Protein AF-A0A530L5U1-F1 (afdb_monomer)

Sequence (84 aa):
VYVERKGPVLAVHTRAAPQLLAPAIQLVEQALARLPKGYRVLPGNAGVELMPLEAVKGAAIRRFMDIPPFVGRRPIFLGDDTSD

Nearest PDB structures (foldseek):
  6upb-assembly2_B  TM=9.547E-01  e=7.443E-05  Salmonella enterica subsp. enterica serovar Typhimurium str. SL1344
  6rcz-assembly2_E  TM=7.608E-01  e=1.242E-04  Burkholderia pseudomallei K96243
  5dxn-assembly1_A  TM=6.645E-01  e=1.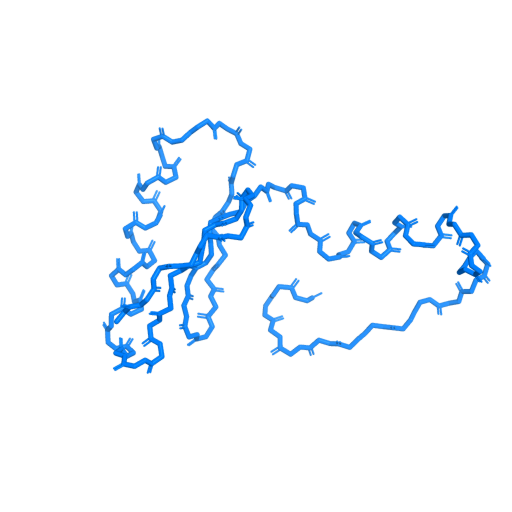165E-01  Aspergillus fumigatus Af293
  8s8k-assembly1_l  TM=4.172E-01  e=2.509E+00  Saccharomyces cerevisiae S288C
  8co1-assembly1_O1  TM=3.505E-01  e=2.509E+00  Deinococcus radiodurans R1 = ATCC 13939 = DSM 20539

Solvent-accessible surface area (backbone atoms only — not comparable to full-atom values): 5143 Å² total; per-residue (Å²): 110,50,80,44,79,61,83,83,29,40,36,41,36,14,69,91,37,60,88,45,37,68,61,49,44,54,51,50,54,60,48,54,78,74,49,74,89,60,60,42,78,46,80,54,98,48,27,32,34,40,31,45,67,78,76,40,59,68,55,53,51,55,56,45,44,75,35,87,90,40,48,94,61,84,89,83,88,86,72,91,58,93,78,98

Foldseek 3Di:
DDWDDDDQKIKDFCQVPQVCLVVQQVVVVVVVVVDDPFWDWDRKPGTIMIHGPCPAVVNVVVVVCVDPPNPPHDDDDDDDIPRD

Mean predicted aligned error: 4.08 Å

Structure (mmCIF, N/CA/C/O backbone):
data_AF-A0A530L5U1-F1
#
_entry.id   AF-A0A530L5U1-F1
#
loop_
_atom_site.group_PDB
_atom_site.id
_atom_site.type_symbol
_atom_site.label_atom_id
_atom_site.label_alt_id
_atom_site.label_comp_id
_atom_site.label_asym_id
_atom_site.label_entity_id
_atom_site.label_seq_id
_atom_site.pdbx_PDB_ins_code
_atom_site.Cartn_x
_atom_site.Cartn_y
_atom_site.Cartn_z
_atom_site.occupancy
_atom_site.B_iso_or_equiv
_atom_site.auth_seq_id
_atom_site.auth_comp_id
_atom_site.auth_asym_id
_atom_site.auth_atom_id
_atom_site.pdbx_PDB_model_num
ATOM 1 N N . VAL A 1 1 ? 8.249 -12.854 -13.800 1.00 89.44 1 VAL A N 1
ATOM 2 C CA . VAL A 1 1 ? 7.293 -11.787 -13.422 1.00 89.44 1 VAL A CA 1
ATOM 3 C C . VAL A 1 1 ? 5.953 -12.441 -13.160 1.00 89.44 1 VAL A C 1
ATOM 5 O O . VAL A 1 1 ? 5.571 -13.294 -13.952 1.00 89.44 1 VAL A O 1
ATOM 8 N N . TYR A 1 2 ? 5.284 -12.100 -12.064 1.00 95.31 2 TYR A N 1
ATOM 9 C CA . TYR A 1 2 ? 3.954 -12.616 -11.725 1.00 95.31 2 TYR A CA 1
ATOM 10 C C . TYR A 1 2 ? 3.008 -11.440 -11.478 1.00 95.31 2 TYR A C 1
ATOM 12 O O . TYR A 1 2 ? 3.396 -10.478 -10.822 1.00 95.31 2 TYR A O 1
ATOM 20 N N . VAL A 1 3 ? 1.798 -11.497 -12.030 1.00 95.56 3 VAL A N 1
ATOM 21 C CA . VAL A 1 3 ? 0.787 -10.445 -11.878 1.00 95.56 3 VAL A CA 1
ATOM 22 C C . VAL A 1 3 ? -0.322 -10.979 -10.988 1.00 95.56 3 VAL A C 1
ATOM 24 O O . VAL A 1 3 ? -0.978 -11.960 -11.328 1.00 95.56 3 VAL A O 1
ATOM 27 N N . GLU A 1 4 ? -0.535 -10.320 -9.859 1.00 96.25 4 GLU A N 1
ATOM 28 C CA . GLU A 1 4 ? -1.510 -10.709 -8.850 1.00 96.25 4 GLU A CA 1
ATOM 29 C C . GLU A 1 4 ? -2.645 -9.689 -8.785 1.00 96.25 4 GLU A C 1
ATOM 31 O O . GLU A 1 4 ? -2.416 -8.481 -8.701 1.00 96.25 4 GLU A O 1
ATOM 36 N N . ARG A 1 5 ? -3.886 -10.180 -8.789 1.00 94.81 5 ARG A N 1
ATOM 37 C CA . ARG A 1 5 ? -5.085 -9.356 -8.620 1.00 94.81 5 ARG A CA 1
ATOM 38 C C . ARG A 1 5 ? -5.606 -9.523 -7.195 1.00 94.81 5 ARG A C 1
ATOM 40 O O . ARG A 1 5 ? -6.051 -10.607 -6.833 1.00 94.81 5 ARG A O 1
ATOM 47 N N . LYS A 1 6 ? -5.585 -8.445 -6.414 1.00 91.00 6 LYS A N 1
ATOM 48 C CA . LYS A 1 6 ? -6.031 -8.381 -5.015 1.00 91.00 6 LYS A CA 1
ATOM 49 C C . LYS A 1 6 ? -7.236 -7.439 -4.903 1.00 91.00 6 LYS A C 1
ATOM 51 O O . LYS A 1 6 ? -7.148 -6.346 -4.346 1.00 91.00 6 LYS A O 1
ATOM 56 N N . GLY A 1 7 ? -8.363 -7.833 -5.496 1.00 90.19 7 GLY A N 1
ATOM 57 C CA . GLY A 1 7 ? -9.555 -6.982 -5.571 1.00 90.19 7 GLY A CA 1
ATOM 58 C C . GLY A 1 7 ? -9.260 -5.672 -6.319 1.00 90.19 7 GLY A C 1
ATOM 59 O O . GLY A 1 7 ? -8.893 -5.742 -7.493 1.00 90.19 7 GLY A O 1
ATOM 60 N N . PRO A 1 8 ? -9.393 -4.491 -5.682 1.00 89.88 8 PRO A N 1
ATOM 61 C CA . PRO A 1 8 ? -9.106 -3.217 -6.333 1.00 89.88 8 PRO A CA 1
ATOM 62 C C . PRO A 1 8 ? -7.605 -2.949 -6.521 1.00 89.88 8 PRO A C 1
ATOM 64 O O . PRO A 1 8 ? -7.272 -1.942 -7.135 1.00 89.88 8 PRO A O 1
ATOM 67 N N . VAL A 1 9 ? -6.710 -3.802 -6.008 1.00 91.94 9 VAL A N 1
ATOM 68 C CA . VAL A 1 9 ? -5.250 -3.661 -6.123 1.00 91.94 9 VAL A CA 1
ATOM 69 C C . VAL A 1 9 ? -4.690 -4.637 -7.162 1.00 91.94 9 VAL A C 1
ATOM 71 O O . VAL A 1 9 ? -5.079 -5.806 -7.209 1.00 91.94 9 VAL A O 1
ATOM 74 N N . LEU A 1 10 ? -3.736 -4.175 -7.968 1.00 93.88 10 LEU A N 1
ATOM 75 C CA . LEU A 1 10 ? -2.929 -5.004 -8.864 1.00 93.88 10 LEU A CA 1
ATOM 76 C C . LEU A 1 10 ? -1.470 -4.958 -8.405 1.00 93.88 10 LEU A C 1
ATOM 78 O O . LEU A 1 10 ? -0.906 -3.874 -8.298 1.00 93.88 10 LEU A O 1
ATOM 82 N N . ALA A 1 11 ? -0.850 -6.112 -8.180 1.00 94.94 11 ALA A N 1
ATOM 83 C CA . ALA A 1 11 ? 0.566 -6.205 -7.835 1.00 94.94 11 ALA A CA 1
ATOM 84 C C . ALA A 1 11 ? 1.350 -6.893 -8.957 1.00 94.94 11 ALA A C 1
ATOM 86 O O . ALA A 1 11 ? 0.943 -7.937 -9.473 1.00 94.94 11 ALA A O 1
ATOM 87 N N . VAL A 1 12 ? 2.491 -6.319 -9.329 1.00 96.62 12 VAL A N 1
ATOM 88 C CA . VAL A 1 12 ? 3.443 -6.906 -10.274 1.00 96.62 12 VAL A CA 1
ATOM 89 C C . VAL A 1 12 ? 4.693 -7.309 -9.509 1.00 96.62 12 VAL A C 1
ATOM 91 O O . VAL A 1 12 ? 5.447 -6.465 -9.032 1.00 96.62 12 VAL A O 1
ATOM 94 N N . HIS A 1 13 ? 4.928 -8.613 -9.419 1.00 96.62 13 HIS A N 1
ATOM 95 C CA . HIS A 1 13 ? 6.041 -9.209 -8.691 1.00 96.62 13 HIS A CA 1
ATOM 96 C C . HIS A 1 13 ? 7.223 -9.474 -9.622 1.00 96.62 13 HIS A C 1
ATOM 98 O O . HIS A 1 13 ? 7.106 -10.201 -10.620 1.00 96.62 13 HIS A O 1
ATOM 104 N N . THR A 1 14 ? 8.388 -8.944 -9.262 1.00 96.69 14 THR A N 1
ATOM 105 C CA . THR A 1 14 ? 9.639 -9.075 -10.023 1.00 96.69 14 THR A CA 1
ATOM 106 C C . THR A 1 14 ? 10.731 -9.815 -9.255 1.00 96.69 14 THR A C 1
ATOM 108 O O . THR A 1 14 ? 11.827 -9.953 -9.775 1.00 96.69 14 THR A O 1
ATOM 111 N N . ARG A 1 15 ? 10.451 -10.398 -8.079 1.00 94.56 15 ARG A N 1
ATOM 112 C CA . ARG A 1 15 ? 11.449 -11.146 -7.277 1.00 94.56 15 ARG A CA 1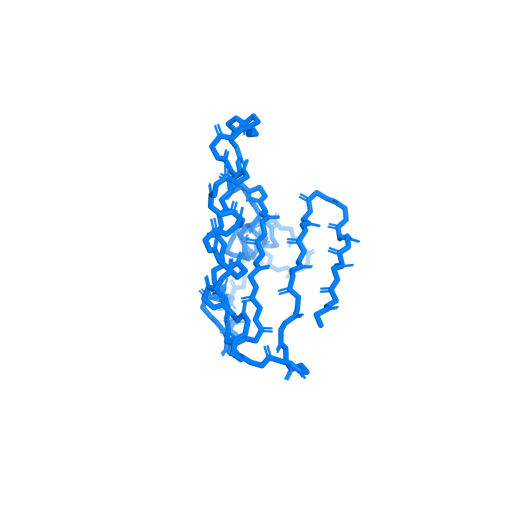
ATOM 113 C C . ARG A 1 15 ? 12.237 -12.203 -8.067 1.00 94.56 15 ARG A C 1
ATOM 115 O O 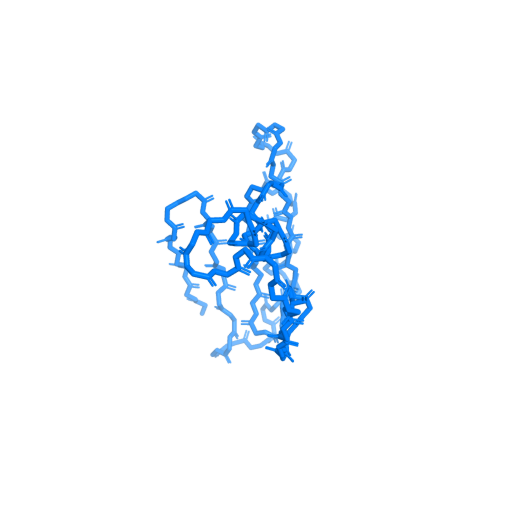. ARG A 1 15 ? 13.441 -12.319 -7.894 1.00 94.56 15 ARG A O 1
ATOM 122 N N . ALA A 1 16 ? 11.571 -12.951 -8.949 1.00 94.88 16 ALA A N 1
ATOM 123 C CA . ALA A 1 16 ? 12.214 -13.965 -9.795 1.00 94.88 16 ALA A CA 1
ATOM 124 C C . ALA A 1 16 ? 12.984 -13.381 -11.004 1.00 94.88 16 ALA A C 1
ATOM 126 O O . ALA A 1 16 ? 13.635 -14.122 -11.733 1.00 94.88 16 ALA A O 1
ATOM 127 N N . ALA A 1 17 ? 12.868 -12.075 -11.254 1.00 95.94 17 ALA A N 1
ATOM 128 C CA . ALA A 1 17 ? 13.557 -11.346 -12.318 1.00 95.94 17 ALA A CA 1
ATOM 129 C C . ALA A 1 17 ? 13.768 -9.8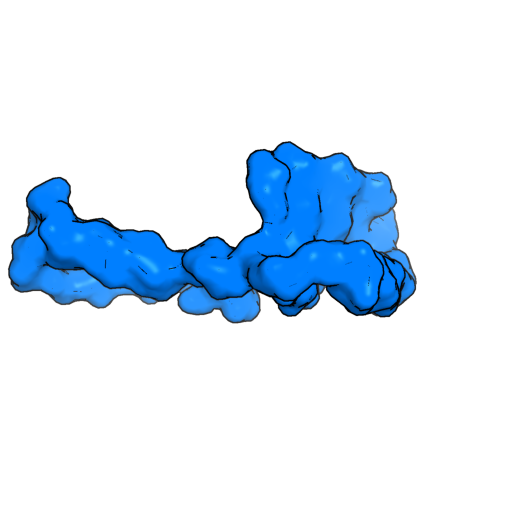66 -11.911 1.00 95.94 17 ALA A C 1
ATOM 131 O O . ALA A 1 17 ? 13.084 -8.986 -12.450 1.00 95.94 17 ALA A O 1
ATOM 132 N N . PRO A 1 18 ? 14.664 -9.574 -10.943 1.00 94.81 18 PRO A N 1
ATOM 133 C CA . PRO A 1 18 ? 14.817 -8.236 -10.356 1.00 94.81 18 PRO A CA 1
ATOM 134 C C . PRO A 1 18 ? 15.144 -7.137 -11.375 1.00 94.81 18 PRO A C 1
ATOM 136 O O . PRO A 1 18 ? 14.701 -6.000 -11.226 1.00 94.81 18 PRO A O 1
ATOM 139 N N . GLN A 1 19 ? 15.837 -7.487 -12.462 1.00 96.31 19 GLN A N 1
ATOM 140 C CA . GLN A 1 19 ? 16.159 -6.590 -13.576 1.00 96.31 19 GLN A CA 1
ATOM 141 C C . GLN A 1 19 ? 14.922 -5.993 -14.268 1.00 96.31 19 GLN A C 1
ATOM 143 O O . GLN A 1 19 ? 15.032 -5.005 -14.989 1.00 96.31 19 GLN A O 1
ATOM 148 N N . LEU A 1 20 ? 13.741 -6.578 -14.055 1.00 96.88 20 LEU A N 1
ATOM 149 C CA . LEU A 1 20 ? 12.478 -6.105 -14.618 1.00 96.88 20 LEU A CA 1
ATOM 150 C C . LEU A 1 20 ? 11.719 -5.143 -13.694 1.00 96.88 20 LEU A C 1
ATOM 152 O O . LEU A 1 20 ? 10.659 -4.668 -14.092 1.00 96.88 20 LEU A O 1
ATOM 156 N N . LEU A 1 21 ? 12.230 -4.819 -12.498 1.00 95.38 21 LEU A N 1
ATOM 157 C CA . LEU A 1 21 ? 11.556 -3.906 -11.565 1.00 95.38 21 LEU A CA 1
ATOM 158 C C . LEU A 1 21 ? 11.364 -2.502 -12.155 1.00 95.38 21 LEU A C 1
ATOM 160 O O . LEU A 1 21 ? 10.237 -2.018 -12.200 1.00 95.38 21 LEU A O 1
ATOM 164 N N . ALA A 1 22 ? 12.429 -1.870 -12.653 1.00 95.69 22 ALA A N 1
ATOM 165 C CA . ALA A 1 22 ? 12.332 -0.529 -13.232 1.00 95.69 22 ALA A CA 1
ATOM 166 C C . ALA A 1 22 ? 11.404 -0.477 -14.470 1.00 95.69 22 ALA A C 1
ATOM 168 O O . ALA A 1 22 ? 10.517 0.379 -14.497 1.00 95.69 22 ALA A O 1
ATOM 169 N N . PRO A 1 23 ? 11.497 -1.414 -15.440 1.00 96.38 23 PRO A N 1
ATOM 170 C CA . PRO A 1 23 ? 10.518 -1.512 -16.524 1.00 96.38 23 PRO A CA 1
ATOM 171 C C . PRO A 1 23 ? 9.076 -1.724 -16.042 1.00 96.38 23 PRO A C 1
ATOM 173 O O . PRO A 1 23 ? 8.148 -1.149 -16.608 1.00 96.38 23 PRO A O 1
ATOM 176 N N . ALA A 1 24 ? 8.867 -2.531 -14.996 1.00 96.19 24 ALA A N 1
ATOM 177 C CA . ALA A 1 24 ? 7.536 -2.768 -14.442 1.00 96.19 24 ALA A CA 1
ATOM 178 C C . ALA A 1 24 ? 6.944 -1.501 -13.811 1.00 96.19 24 ALA A C 1
ATOM 180 O O . ALA A 1 24 ? 5.773 -1.210 -14.043 1.00 96.19 24 ALA A O 1
ATOM 181 N N . ILE A 1 25 ? 7.744 -0.728 -13.068 1.00 95.62 25 ILE A N 1
ATOM 182 C CA . ILE A 1 25 ? 7.316 0.558 -12.496 1.00 95.62 25 ILE A CA 1
ATOM 183 C C . ILE A 1 25 ? 6.878 1.509 -13.613 1.00 95.62 25 ILE A C 1
ATOM 185 O O . ILE A 1 25 ? 5.748 1.991 -13.582 1.00 95.62 25 ILE A O 1
ATOM 189 N N . GLN A 1 26 ? 7.709 1.693 -14.644 1.00 95.81 26 GLN A N 1
ATOM 190 C CA . GLN A 1 26 ? 7.378 2.560 -15.782 1.00 95.81 26 GLN A CA 1
ATOM 191 C C . GLN A 1 26 ? 6.086 2.132 -16.487 1.00 95.81 26 GLN A C 1
ATOM 193 O O . GLN A 1 26 ? 5.252 2.970 -16.828 1.00 95.81 26 GLN A O 1
ATOM 198 N N . LEU A 1 27 ? 5.895 0.825 -16.691 1.00 94.50 27 LEU A N 1
ATOM 199 C CA . LEU A 1 27 ? 4.684 0.296 -17.316 1.00 94.50 27 LEU A CA 1
ATOM 200 C C . LEU A 1 27 ? 3.435 0.606 -16.477 1.00 94.50 27 LEU A C 1
ATOM 202 O O . LEU A 1 27 ? 2.398 0.987 -17.021 1.00 94.50 27 LEU A O 1
ATOM 206 N N . VAL A 1 28 ? 3.528 0.454 -15.155 1.00 94.56 28 VAL A N 1
ATOM 207 C CA . VAL A 1 28 ? 2.413 0.726 -14.241 1.00 94.56 28 VAL A CA 1
ATOM 208 C C . VAL A 1 28 ? 2.114 2.227 -14.154 1.00 94.56 28 VAL A C 1
ATOM 210 O O . VAL A 1 28 ? 0.943 2.605 -14.147 1.00 94.56 28 VAL A O 1
ATOM 213 N N . GLU A 1 29 ? 3.126 3.095 -14.180 1.00 94.44 29 GLU A N 1
ATOM 214 C CA . GLU A 1 29 ? 2.943 4.554 -14.254 1.00 94.44 29 GLU A CA 1
ATOM 215 C C . GLU A 1 29 ? 2.253 4.988 -15.555 1.00 94.44 29 GLU A C 1
ATOM 217 O O . GLU A 1 29 ? 1.309 5.782 -15.534 1.00 94.44 29 GLU A O 1
ATOM 222 N N . GLN A 1 30 ? 2.654 4.417 -16.694 1.00 94.56 30 GLN A N 1
ATOM 223 C CA . GLN A 1 30 ? 1.989 4.659 -17.978 1.00 94.56 30 GLN A CA 1
ATOM 224 C C . GLN A 1 30 ? 0.538 4.168 -17.972 1.00 94.56 30 GLN A C 1
ATOM 226 O O . GLN A 1 30 ? -0.344 4.817 -18.540 1.00 94.56 30 GLN A O 1
ATOM 231 N N . ALA A 1 31 ? 0.269 3.034 -17.319 1.00 91.44 31 ALA A N 1
ATOM 232 C CA . ALA A 1 31 ? -1.087 2.528 -17.151 1.00 91.44 31 ALA A CA 1
ATOM 233 C C . ALA A 1 31 ? -1.930 3.458 -16.266 1.00 91.44 31 ALA A C 1
ATOM 235 O O . ALA A 1 31 ? -3.083 3.724 -16.609 1.00 91.44 31 ALA A O 1
ATOM 236 N N . LEU A 1 32 ? -1.361 4.008 -15.185 1.00 92.69 32 LEU A N 1
ATOM 237 C CA . LEU A 1 32 ? -2.051 4.945 -14.294 1.00 92.69 32 LEU A CA 1
ATOM 238 C C . LEU A 1 32 ? -2.587 6.168 -15.050 1.00 92.69 32 LEU A C 1
ATOM 240 O O . LEU A 1 32 ? -3.721 6.577 -14.811 1.00 92.69 32 LEU A O 1
ATOM 244 N N . ALA A 1 33 ? -1.831 6.695 -16.017 1.00 90.94 33 ALA A N 1
ATOM 245 C CA . ALA A 1 33 ? -2.263 7.822 -16.849 1.00 90.94 33 ALA A CA 1
ATOM 246 C C . ALA A 1 33 ? -3.528 7.536 -17.687 1.00 90.94 33 ALA A C 1
ATOM 248 O O . ALA A 1 33 ? -4.162 8.464 -18.188 1.00 90.94 33 ALA A O 1
ATOM 249 N N . ARG A 1 34 ? -3.901 6.261 -17.852 1.00 90.44 34 ARG A N 1
ATOM 250 C CA . ARG A 1 34 ? -5.066 5.807 -18.631 1.00 90.44 34 ARG A CA 1
ATOM 251 C C . ARG A 1 34 ? -6.233 5.340 -17.760 1.00 90.44 34 ARG A C 1
ATOM 253 O O . ARG A 1 34 ? -7.277 4.983 -18.304 1.00 90.44 34 ARG A O 1
ATOM 260 N N . LEU A 1 35 ? -6.059 5.297 -16.442 1.00 83.25 35 LEU A N 1
ATOM 261 C CA . LEU A 1 35 ? -7.076 4.835 -15.502 1.00 83.25 35 LEU A CA 1
ATOM 262 C C . LEU A 1 35 ? -7.901 6.002 -14.945 1.00 83.25 35 LEU A C 1
ATOM 264 O O . LEU A 1 35 ? -7.454 7.152 -14.969 1.00 83.25 35 LEU A O 1
ATOM 268 N N . PRO A 1 36 ? -9.112 5.731 -14.423 1.00 81.75 36 PRO A N 1
ATOM 269 C CA . PRO A 1 36 ? -9.865 6.724 -13.673 1.00 81.75 36 PRO A CA 1
ATOM 270 C C . PRO A 1 36 ? -9.034 7.313 -12.528 1.00 81.75 36 PRO A C 1
ATOM 272 O O . PRO A 1 36 ? -8.223 6.625 -11.903 1.00 81.75 36 PRO A O 1
ATOM 275 N N . LYS A 1 37 ? -9.277 8.592 -12.222 1.00 87.56 37 LYS A N 1
ATOM 276 C CA . LYS A 1 37 ? -8.705 9.235 -11.032 1.00 87.56 37 LYS A CA 1
ATOM 277 C C . LYS A 1 37 ? -9.062 8.412 -9.790 1.00 87.56 37 LYS A C 1
ATOM 279 O O . LYS A 1 37 ? -10.173 7.901 -9.697 1.00 87.56 37 LYS A O 1
ATOM 284 N N . GLY A 1 38 ? -8.137 8.329 -8.837 1.00 90.81 38 GLY A N 1
ATOM 285 C CA . GLY A 1 38 ? -8.346 7.577 -7.595 1.00 90.81 38 GLY A CA 1
ATOM 286 C C . GLY A 1 38 ? -7.371 6.428 -7.373 1.00 90.81 38 GLY A C 1
ATOM 287 O O . GLY A 1 38 ? -7.472 5.763 -6.354 1.00 90.81 38 GLY A O 1
ATOM 288 N N . TYR A 1 39 ? -6.408 6.220 -8.271 1.00 93.31 39 TYR A N 1
ATOM 289 C CA . TYR A 1 39 ? -5.343 5.231 -8.118 1.00 93.31 39 TYR A CA 1
ATOM 290 C C . TYR A 1 39 ? -3.972 5.885 -7.927 1.00 93.31 39 TYR A C 1
ATOM 292 O O . TYR A 1 39 ? -3.749 7.022 -8.346 1.00 93.31 39 TYR A O 1
ATOM 300 N N . ARG A 1 40 ? -3.041 5.149 -7.318 1.00 92.31 40 ARG A N 1
ATOM 301 C CA . ARG A 1 40 ? -1.614 5.483 -7.242 1.00 92.31 40 ARG A CA 1
ATOM 302 C C . ARG A 1 40 ? -0.743 4.262 -7.497 1.00 92.31 40 ARG A C 1
ATOM 304 O O . ARG A 1 40 ? -1.166 3.128 -7.270 1.00 92.31 40 ARG A O 1
ATOM 311 N N . VAL A 1 41 ? 0.488 4.535 -7.914 1.00 93.94 41 VAL A N 1
ATOM 312 C CA . VAL A 1 41 ? 1.567 3.550 -7.969 1.00 93.94 41 VAL A CA 1
ATOM 313 C C . VAL A 1 41 ? 2.307 3.556 -6.636 1.00 93.94 41 VAL A C 1
ATOM 315 O O . VAL A 1 41 ? 2.598 4.621 -6.091 1.00 93.94 41 VAL A O 1
ATOM 318 N N . LEU A 1 42 ? 2.606 2.372 -6.119 1.00 92.50 42 LEU A N 1
ATOM 319 C CA . LEU A 1 42 ? 3.422 2.160 -4.936 1.00 92.50 42 LEU A CA 1
ATOM 320 C C . LEU A 1 42 ? 4.591 1.238 -5.315 1.00 92.50 42 LEU A C 1
ATOM 322 O O . LEU A 1 42 ? 4.388 0.032 -5.487 1.00 92.50 42 LEU A O 1
ATOM 326 N N . PRO A 1 43 ? 5.803 1.784 -5.502 1.00 91.56 43 PRO A N 1
ATOM 327 C CA . PRO A 1 43 ? 6.992 0.978 -5.732 1.00 91.56 43 PRO A CA 1
ATOM 328 C C . PRO A 1 43 ? 7.363 0.242 -4.442 1.00 91.56 43 PRO A C 1
ATOM 330 O O . PRO A 1 43 ? 7.374 0.845 -3.371 1.00 91.56 43 PRO A O 1
ATOM 333 N N . GLY A 1 44 ? 7.690 -1.041 -4.554 1.00 88.56 44 GLY A N 1
ATOM 334 C CA . GLY A 1 44 ? 8.242 -1.839 -3.463 1.00 88.56 44 GLY A CA 1
ATOM 335 C C . GLY A 1 44 ? 9.591 -2.447 -3.842 1.00 88.56 44 GLY A C 1
ATOM 336 O O . GLY A 1 44 ? 10.052 -2.361 -4.982 1.00 88.56 44 GLY A O 1
ATOM 337 N N . ASN A 1 45 ? 10.218 -3.131 -2.888 1.00 86.06 45 ASN A N 1
ATOM 338 C CA . ASN A 1 45 ? 11.561 -3.698 -3.074 1.00 86.06 45 ASN A CA 1
ATOM 339 C C . ASN A 1 4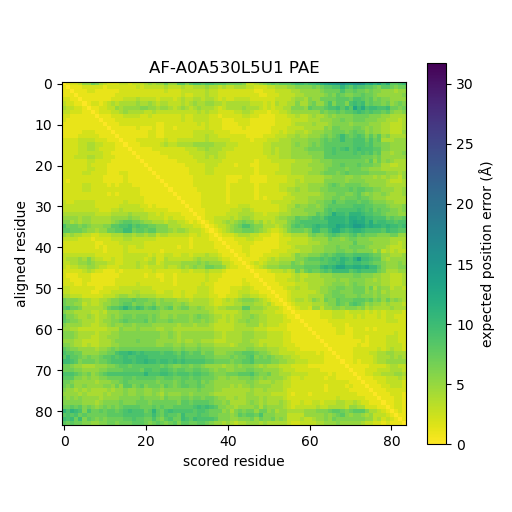5 ? 11.619 -4.870 -4.074 1.00 86.06 45 ASN A C 1
ATOM 341 O O . ASN A 1 45 ? 12.673 -5.172 -4.629 1.00 86.06 45 ASN A O 1
ATOM 345 N N . ALA A 1 46 ? 10.499 -5.562 -4.294 1.00 89.06 46 ALA A N 1
ATOM 346 C CA . ALA A 1 4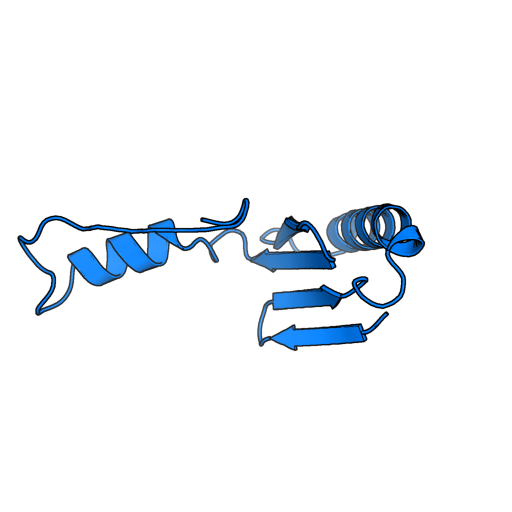6 ? 10.431 -6.769 -5.125 1.00 89.06 46 ALA A CA 1
ATOM 347 C C . ALA A 1 46 ? 9.284 -6.739 -6.149 1.00 89.06 46 ALA A C 1
ATOM 349 O O . ALA A 1 46 ? 8.894 -7.783 -6.688 1.00 89.06 46 ALA A O 1
ATOM 350 N N . GLY A 1 47 ? 8.721 -5.556 -6.386 1.00 93.94 47 GLY A N 1
ATOM 351 C CA . GLY A 1 47 ? 7.565 -5.377 -7.244 1.00 93.94 47 GLY A CA 1
ATOM 352 C C . GLY A 1 47 ? 7.004 -3.965 -7.190 1.00 93.94 47 GLY A C 1
ATOM 353 O O . GLY A 1 47 ? 7.572 -3.069 -6.573 1.00 93.94 47 GLY A O 1
ATOM 354 N N . VAL A 1 48 ? 5.871 -3.779 -7.847 1.00 95.62 48 VAL A N 1
ATOM 355 C CA . VAL A 1 48 ? 5.133 -2.517 -7.866 1.00 95.62 48 VAL A CA 1
ATOM 356 C C . VAL A 1 48 ? 3.645 -2.807 -7.738 1.00 95.62 48 VAL A C 1
ATOM 358 O O . VAL A 1 48 ? 3.135 -3.745 -8.358 1.00 95.62 48 VAL A O 1
ATOM 361 N N . GLU A 1 49 ? 2.951 -2.017 -6.928 1.00 94.50 49 GLU A N 1
ATOM 362 C CA . GLU A 1 49 ? 1.505 -2.104 -6.761 1.00 94.50 49 GLU A CA 1
ATOM 363 C C . GLU A 1 49 ? 0.806 -0.894 -7.388 1.00 94.50 49 GLU A C 1
ATOM 365 O O . GLU A 1 49 ? 1.294 0.234 -7.352 1.00 94.50 49 GLU A O 1
ATOM 370 N N . LEU A 1 50 ? -0.364 -1.140 -7.963 1.00 94.06 50 LEU A N 1
ATOM 371 C CA . LEU A 1 50 ? -1.318 -0.140 -8.411 1.00 94.06 50 LEU A CA 1
ATOM 372 C C . LEU A 1 50 ? -2.568 -0.292 -7.548 1.00 94.06 50 LEU A C 1
ATOM 374 O O . LEU A 1 50 ? -3.235 -1.328 -7.593 1.00 94.06 50 LEU A O 1
ATOM 378 N N . MET A 1 51 ? -2.878 0.726 -6.753 1.00 92.31 51 MET A N 1
ATOM 379 C CA . MET A 1 51 ? -3.894 0.637 -5.703 1.00 92.31 51 MET A CA 1
ATOM 380 C C . MET A 1 51 ? -4.714 1.926 -5.579 1.00 92.31 51 MET A C 1
ATOM 382 O O . MET A 1 51 ? -4.218 2.987 -5.966 1.00 92.31 51 MET A O 1
ATOM 386 N N . PRO A 1 52 ? -5.930 1.874 -5.005 1.00 92.00 52 PRO A N 1
ATOM 3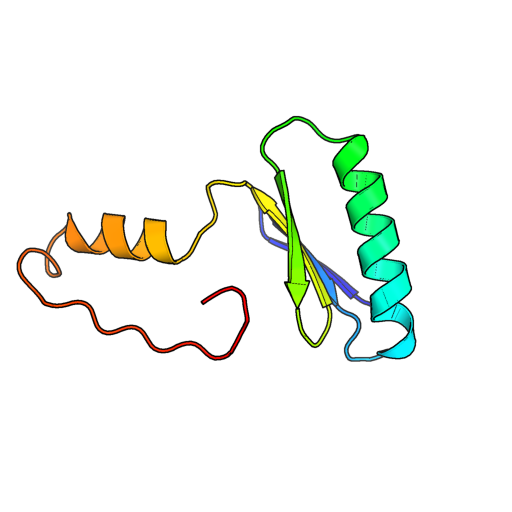87 C CA . PRO A 1 52 ? -6.701 3.077 -4.717 1.00 92.00 52 PRO A CA 1
ATOM 388 C C . PRO A 1 52 ? -5.978 4.035 -3.755 1.00 92.00 52 PRO A C 1
ATOM 390 O O . PRO A 1 52 ? -5.206 3.604 -2.893 1.00 92.00 52 PRO A O 1
ATOM 393 N N . LEU A 1 53 ? -6.241 5.338 -3.859 1.00 90.12 53 LEU A N 1
ATOM 394 C CA . LEU A 1 53 ? -5.630 6.366 -3.002 1.00 90.12 53 LEU A CA 1
ATOM 395 C C . LEU A 1 53 ? -5.962 6.155 -1.518 1.00 90.12 53 LEU A C 1
ATOM 397 O O . LEU A 1 53 ? -5.118 6.371 -0.644 1.00 90.12 53 LEU A O 1
ATOM 401 N N . GLU A 1 54 ? -7.177 5.703 -1.237 1.00 84.88 54 GLU A N 1
ATOM 402 C CA . GLU A 1 54 ? -7.709 5.435 0.096 1.00 84.88 54 GLU A CA 1
ATOM 403 C C . GLU A 1 54 ? -7.156 4.156 0.736 1.00 84.88 54 GLU A C 1
ATOM 405 O O . GLU A 1 54 ? -7.283 3.979 1.950 1.00 84.88 54 GLU A O 1
ATOM 410 N N . ALA A 1 55 ? -6.508 3.281 -0.040 1.00 86.44 55 ALA A N 1
ATOM 411 C CA . ALA A 1 55 ? -5.940 2.027 0.442 1.00 86.44 55 ALA A CA 1
ATOM 412 C C . ALA A 1 55 ? -4.612 2.273 1.187 1.00 86.44 55 ALA A C 1
ATOM 414 O O . ALA A 1 55 ? -3.535 1.874 0.752 1.00 86.44 55 ALA A O 1
ATOM 415 N N . VAL A 1 56 ? -4.675 2.992 2.309 1.00 87.19 56 VAL A N 1
ATOM 416 C CA . VAL A 1 56 ? -3.543 3.287 3.203 1.00 87.19 56 VAL A CA 1
ATOM 417 C C . VAL A 1 56 ? -3.709 2.563 4.539 1.00 87.19 56 VAL A C 1
ATOM 419 O O . VAL A 1 56 ? -4.757 2.665 5.184 1.00 87.19 56 VAL A O 1
ATOM 422 N N . LYS A 1 57 ? -2.651 1.886 5.008 1.00 89.56 57 LYS A N 1
ATOM 423 C CA . LYS A 1 57 ? -2.645 1.166 6.297 1.00 89.56 57 LYS A CA 1
ATOM 424 C C . LYS A 1 57 ? -2.981 2.095 7.468 1.00 89.56 57 LYS A C 1
ATOM 426 O O . LYS A 1 57 ? -3.794 1.744 8.319 1.00 89.56 57 LYS A O 1
ATOM 431 N N . GLY A 1 58 ? -2.492 3.337 7.441 1.00 89.56 58 GLY A N 1
ATOM 432 C CA . GLY A 1 58 ? -2.835 4.357 8.437 1.00 89.56 58 GLY A CA 1
ATOM 433 C C . GLY A 1 58 ? -4.334 4.688 8.533 1.00 89.56 58 GLY A C 1
ATOM 434 O O . GLY A 1 58 ? -4.820 4.978 9.625 1.00 89.56 58 GLY A O 1
ATOM 435 N N . ALA A 1 59 ? -5.098 4.624 7.432 1.00 88.81 59 ALA A N 1
ATOM 436 C CA . ALA A 1 59 ? -6.555 4.809 7.487 1.00 88.81 59 ALA A CA 1
ATOM 437 C C . ALA A 1 59 ? -7.258 3.598 8.095 1.00 88.81 59 ALA A C 1
ATOM 439 O O . ALA A 1 59 ? -8.201 3.776 8.865 1.00 88.81 59 ALA A O 1
ATOM 440 N N . ALA A 1 60 ? -6.768 2.390 7.814 1.00 91.75 60 ALA A N 1
ATOM 441 C CA . ALA A 1 60 ? -7.254 1.188 8.477 1.00 91.75 60 ALA A CA 1
ATOM 442 C C . ALA A 1 60 ? -6.995 1.247 9.991 1.00 91.75 60 ALA A C 1
ATOM 444 O O . ALA A 1 60 ? -7.917 1.014 10.766 1.00 91.75 60 ALA A O 1
ATOM 445 N N . ILE A 1 61 ? -5.789 1.646 10.418 1.00 94.56 61 ILE A N 1
ATOM 446 C CA . ILE A 1 61 ? -5.452 1.819 11.842 1.00 94.56 61 ILE A CA 1
ATOM 447 C C . ILE A 1 61 ? -6.389 2.836 12.497 1.00 94.56 61 ILE A C 1
ATOM 449 O O . ILE A 1 61 ? -6.980 2.530 13.527 1.00 94.56 61 ILE A O 1
ATOM 453 N N . ARG A 1 62 ? -6.587 4.013 11.888 1.00 93.69 62 ARG A N 1
ATOM 454 C CA . ARG A 1 62 ? -7.526 5.028 12.404 1.00 93.69 62 ARG A CA 1
ATOM 455 C C . ARG A 1 62 ? -8.939 4.470 12.564 1.00 93.69 62 ARG A C 1
ATOM 457 O O . ARG A 1 62 ? -9.512 4.599 13.635 1.00 93.69 62 ARG A O 1
ATOM 464 N N . ARG A 1 63 ? -9.444 3.756 11.554 1.00 94.38 63 ARG A N 1
ATOM 465 C CA . ARG A 1 63 ? -10.755 3.098 11.622 1.00 94.38 63 ARG A CA 1
ATOM 466 C C . ARG A 1 63 ? -10.829 2.053 12.738 1.00 94.38 63 ARG A C 1
ATOM 468 O O . ARG A 1 63 ? -11.872 1.931 13.369 1.00 94.38 63 ARG A O 1
ATOM 475 N N . PHE A 1 64 ? -9.753 1.304 12.987 1.00 96.19 64 PHE A N 1
ATOM 476 C CA . PHE A 1 64 ? -9.704 0.384 14.124 1.00 96.19 64 PHE A CA 1
ATOM 477 C C . PHE A 1 64 ? -9.802 1.129 15.451 1.00 96.19 64 PHE A C 1
ATOM 479 O O . PHE A 1 64 ? -10.559 0.698 16.312 1.00 96.19 64 PHE A O 1
ATOM 486 N N . MET A 1 65 ? -9.112 2.260 15.604 1.00 96.81 65 MET A N 1
ATOM 487 C CA . MET A 1 65 ? -9.151 3.05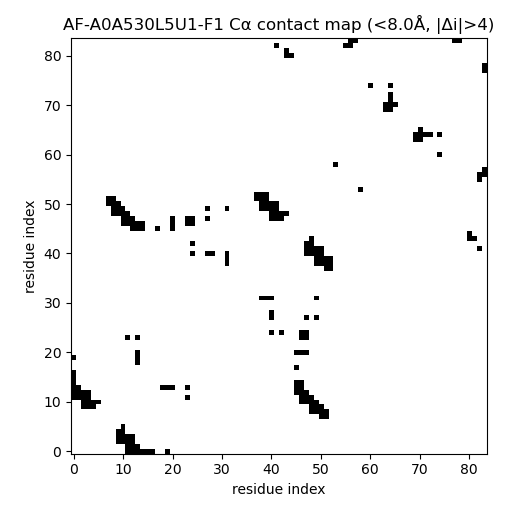4 16.839 1.00 96.81 65 MET A CA 1
ATOM 488 C C . MET A 1 65 ? -10.541 3.618 17.175 1.00 96.81 65 MET A C 1
ATOM 490 O O . MET A 1 65 ? -10.780 3.945 18.337 1.00 96.81 65 MET A O 1
ATOM 494 N N . ASP A 1 66 ? -11.457 3.660 16.204 1.00 97.19 66 ASP A N 1
ATOM 495 C CA . ASP A 1 66 ? -12.849 4.091 16.377 1.00 97.19 66 ASP A CA 1
ATOM 496 C C . ASP A 1 66 ? -13.814 2.944 16.751 1.00 97.19 66 ASP A C 1
ATOM 498 O O . ASP A 1 66 ? -15.002 3.190 16.970 1.00 97.19 66 ASP A O 1
ATOM 502 N N . ILE A 1 67 ? -13.347 1.688 16.835 1.00 97.31 67 ILE A N 1
ATOM 503 C CA . ILE A 1 67 ? -14.195 0.522 17.146 1.00 97.31 67 ILE A CA 1
ATOM 504 C C . ILE A 1 67 ? -13.693 -0.290 18.356 1.00 97.31 67 ILE A C 1
ATOM 506 O O . ILE A 1 67 ? -12.485 -0.393 18.600 1.00 97.31 67 ILE A O 1
ATOM 510 N N . PRO A 1 68 ? -14.589 -0.899 19.160 1.00 95.94 68 PRO A N 1
ATOM 511 C CA . PRO A 1 68 ? -14.176 -1.805 20.230 1.00 95.94 68 PRO A CA 1
ATOM 512 C C . PRO A 1 68 ? -13.403 -3.022 19.683 1.00 95.94 68 PRO A C 1
ATOM 514 O O . PRO A 1 68 ? -13.730 -3.504 18.599 1.00 95.94 68 PRO A O 1
ATOM 517 N N . PRO A 1 69 ? -12.409 -3.566 20.413 1.00 95.19 69 PRO A N 1
ATOM 518 C CA . PRO A 1 69 ? -11.917 -3.152 21.732 1.00 95.19 69 PRO A CA 1
ATOM 519 C C . PRO A 1 69 ? -10.769 -2.121 21.686 1.00 95.19 69 PRO A C 1
ATOM 521 O O . PRO A 1 69 ? -10.098 -1.917 22.700 1.00 95.19 69 PRO A O 1
ATOM 524 N N . PHE A 1 70 ? -10.494 -1.509 20.531 1.00 97.56 70 PHE A N 1
ATOM 525 C CA . PHE A 1 70 ? -9.338 -0.627 20.329 1.00 97.56 70 PHE A CA 1
ATOM 526 C C . PHE A 1 70 ? -9.564 0.806 20.831 1.00 97.56 70 PHE A C 1
ATOM 528 O O . PHE A 1 70 ? -8.586 1.489 21.142 1.00 97.56 70 PHE A O 1
ATOM 535 N N . VAL A 1 71 ? -10.822 1.246 20.958 1.00 97.94 71 VAL A N 1
ATOM 536 C CA . VAL A 1 71 ? -11.178 2.582 21.474 1.00 97.94 71 VAL A CA 1
ATOM 537 C C . VAL A 1 71 ? -10.452 2.894 22.784 1.00 97.94 71 VAL A C 1
ATOM 539 O O . VAL A 1 71 ? -10.427 2.085 23.712 1.00 97.94 71 VAL A O 1
ATOM 542 N N . GLY A 1 72 ? -9.857 4.088 22.855 1.00 96.81 72 GLY A N 1
ATOM 543 C CA . GLY A 1 72 ? -9.160 4.596 24.041 1.00 96.81 72 GLY A CA 1
ATOM 544 C C . GLY A 1 72 ? -7.776 3.988 24.296 1.00 96.81 72 GLY A C 1
ATOM 545 O O . GLY A 1 72 ? -7.105 4.388 25.248 1.00 96.81 72 GLY A O 1
ATOM 546 N N . ARG A 1 73 ? -7.315 3.044 23.465 1.00 97.62 73 ARG A N 1
ATOM 547 C CA . ARG A 1 73 ? -5.965 2.468 23.570 1.00 97.62 73 ARG A CA 1
ATOM 548 C C . ARG A 1 73 ? -4.937 3.299 22.801 1.00 97.62 73 ARG A C 1
ATOM 550 O O . ARG A 1 73 ? -5.274 4.138 21.971 1.00 97.62 73 ARG A O 1
ATOM 557 N N . ARG A 1 74 ? -3.653 3.036 23.053 1.00 96.31 74 ARG A N 1
ATOM 558 C CA . ARG A 1 74 ? -2.547 3.569 22.248 1.00 96.31 74 ARG A CA 1
ATOM 559 C C . ARG A 1 74 ? -2.206 2.571 21.133 1.00 96.31 74 ARG A C 1
ATOM 561 O O . ARG A 1 74 ? -1.868 1.436 21.470 1.00 96.31 74 ARG A O 1
ATOM 568 N N . PRO A 1 75 ? -2.277 2.950 19.844 1.00 95.75 75 PRO A N 1
ATOM 569 C CA . PRO A 1 75 ? -1.876 2.059 18.764 1.00 95.75 75 PRO A CA 1
ATOM 570 C C . PRO A 1 75 ? -0.356 1.887 18.759 1.00 95.75 75 PRO A C 1
ATOM 572 O O . PRO A 1 75 ? 0.383 2.860 18.902 1.00 95.75 75 PRO A O 1
ATOM 575 N N . ILE A 1 76 ? 0.096 0.650 18.562 1.00 95.81 76 ILE A N 1
ATOM 576 C CA . ILE A 1 76 ? 1.489 0.312 18.266 1.00 95.81 76 ILE A CA 1
ATOM 577 C C . ILE A 1 76 ? 1.477 -0.425 16.931 1.00 95.81 76 ILE A C 1
ATOM 579 O O . ILE A 1 76 ? 0.774 -1.424 16.786 1.00 95.81 76 ILE A O 1
ATOM 583 N N . PHE A 1 77 ? 2.220 0.090 15.959 1.00 94.94 77 PHE A N 1
ATOM 584 C CA . PHE A 1 77 ? 2.318 -0.467 14.616 1.00 94.94 77 PHE A CA 1
ATOM 585 C C . PHE A 1 77 ? 3.796 -0.640 14.259 1.00 94.94 77 PHE A C 1
ATOM 587 O O . PHE A 1 77 ? 4.602 0.240 14.557 1.00 94.94 77 PHE A O 1
ATOM 594 N N . LEU A 1 78 ? 4.144 -1.789 13.681 1.00 94.88 78 LEU A N 1
ATOM 595 C CA . LEU A 1 78 ? 5.490 -2.125 13.227 1.00 94.88 78 LEU A CA 1
ATOM 596 C C . LEU A 1 78 ? 5.392 -2.572 11.770 1.00 94.88 78 LEU A C 1
ATOM 598 O O . LEU A 1 78 ? 4.563 -3.429 11.462 1.00 94.88 78 LEU A O 1
ATOM 602 N N . GLY A 1 79 ? 6.234 -2.002 10.914 1.00 90.19 79 GLY A N 1
ATOM 603 C CA . GLY A 1 79 ? 6.266 -2.275 9.481 1.00 90.19 79 GLY A CA 1
ATOM 604 C C . GLY A 1 79 ? 7.681 -2.477 8.956 1.00 90.19 79 GLY A C 1
ATOM 605 O O . GLY A 1 79 ? 8.653 -2.1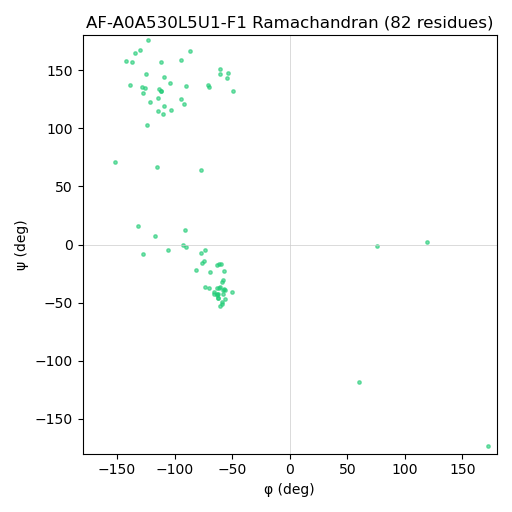52 9.644 1.00 90.19 79 GLY A O 1
ATOM 606 N N . ASP A 1 80 ? 7.784 -3.037 7.757 1.00 85.50 80 ASP A N 1
ATOM 607 C CA . ASP A 1 80 ? 9.035 -3.437 7.107 1.00 85.50 80 ASP A CA 1
ATOM 608 C C . ASP A 1 80 ? 9.200 -2.871 5.687 1.00 85.50 80 ASP A C 1
ATOM 610 O O . ASP A 1 80 ? 10.286 -2.979 5.112 1.00 85.50 80 ASP A O 1
ATOM 614 N N . ASP A 1 81 ? 8.163 -2.241 5.129 1.00 77.69 81 ASP A N 1
ATOM 615 C CA . ASP A 1 81 ? 8.165 -1.716 3.764 1.00 77.69 81 ASP A CA 1
ATOM 616 C C . ASP A 1 81 ? 7.679 -0.258 3.700 1.00 77.69 81 ASP A C 1
ATOM 618 O O . ASP A 1 81 ? 7.067 0.276 4.617 1.00 77.69 81 ASP A O 1
ATOM 622 N N . THR A 1 82 ? 7.890 0.389 2.557 1.00 75.50 82 THR A N 1
ATOM 623 C CA . THR A 1 82 ? 7.526 1.794 2.278 1.00 75.50 82 THR A CA 1
ATOM 624 C C . THR A 1 82 ? 6.031 2.083 2.472 1.00 75.50 82 THR A C 1
ATOM 626 O O . THR A 1 82 ? 5.617 3.225 2.644 1.00 75.50 82 THR A O 1
ATOM 629 N N . SER A 1 83 ? 5.200 1.044 2.389 1.00 77.69 83 SER A N 1
ATOM 630 C CA . SER A 1 83 ? 3.745 1.124 2.549 1.00 77.69 83 SER A CA 1
ATOM 631 C C . SER A 1 83 ? 3.263 1.279 3.998 1.00 77.69 83 SER A C 1
ATOM 633 O O . SER A 1 83 ? 2.075 1.559 4.204 1.00 77.69 83 SER A O 1
ATOM 635 N N . ASP A 1 84 ? 4.143 1.002 4.963 1.00 84.88 84 ASP A N 1
ATOM 636 C CA . ASP A 1 84 ? 3.888 1.031 6.405 1.00 84.88 84 ASP A CA 1
ATOM 637 C C . ASP A 1 84 ? 4.078 2.436 6.993 1.00 84.88 84 ASP A C 1
ATOM 639 O O . ASP A 1 84 ? 3.190 2.851 7.777 1.00 84.88 84 ASP A O 1
#

Radius of gyration: 15.48 Å; Cα contacts (8 Å, |Δi|>4): 108; chains: 1; bounding box: 30×23×43 Å

pLDDT: mean 92.46, std 4.69, range [75.5, 97.94]

Secondary structure (DSSP, 8-state):
-EEEEETTEEEEE-TT-GGGHHHHHHHHHHHHTTSPTTEEEEEETTEEEEEETT--HHHHHHHHHTSTTTTTSPP----SSTT-